Protein AF-A0A4P7LIV6-F1 (afdb_monomer_lite)

Structure (mmCIF, N/CA/C/O backbone):
data_AF-A0A4P7LIV6-F1
#
_entry.id   AF-A0A4P7LIV6-F1
#
loop_
_atom_site.group_PDB
_atom_site.id
_atom_site.type_symbol
_atom_site.label_atom_id
_atom_site.label_alt_id
_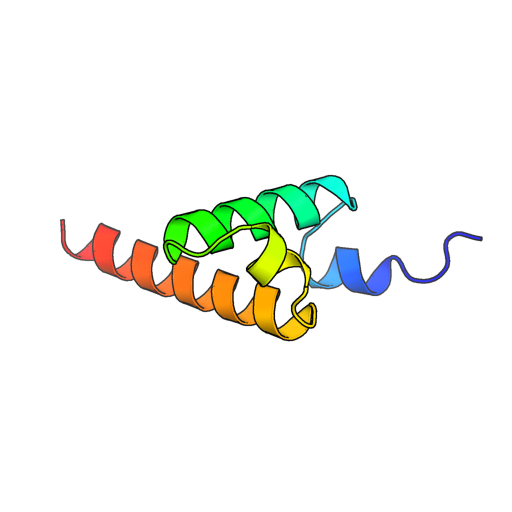atom_site.label_comp_id
_atom_site.label_asym_id
_atom_site.label_entity_id
_atom_site.label_seq_id
_atom_site.pdbx_PDB_ins_code
_atom_site.Cartn_x
_atom_site.Cartn_y
_atom_site.Cartn_z
_atom_site.occupancy
_atom_site.B_iso_or_equiv
_atom_site.auth_seq_id
_atom_site.auth_comp_id
_atom_site.auth_asym_id
_atom_site.auth_atom_id
_atom_site.pdbx_PDB_model_num
ATOM 1 N N . MET A 1 1 ? 0.714 -9.514 -27.299 1.00 39.59 1 MET A N 1
ATOM 2 C CA . MET A 1 1 ? 1.371 -10.545 -26.468 1.00 39.59 1 MET A CA 1
ATOM 3 C C . MET A 1 1 ? 0.958 -10.317 -25.024 1.00 39.59 1 MET A C 1
ATOM 5 O O . MET A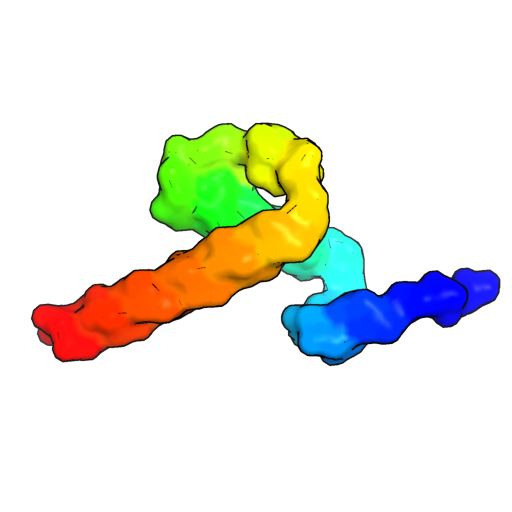 1 1 ? 1.284 -9.275 -24.478 1.00 39.59 1 MET A O 1
ATOM 9 N N . LEU A 1 2 ? 0.197 -11.242 -24.436 1.00 49.47 2 LEU A N 1
ATOM 10 C CA . LEU A 1 2 ? -0.210 -11.236 -23.021 1.00 49.47 2 LEU A CA 1
ATOM 11 C C . LEU A 1 2 ? 0.899 -11.875 -22.164 1.00 49.47 2 LEU A C 1
ATOM 13 O O . LEU A 1 2 ? 0.674 -12.866 -21.475 1.00 49.47 2 LEU A O 1
ATOM 17 N N . GLY A 1 3 ? 2.126 -11.375 -22.309 1.00 45.59 3 GLY A N 1
ATOM 18 C CA . GLY A 1 3 ? 3.282 -11.885 -21.578 1.00 45.59 3 GLY A CA 1
ATOM 19 C C . GLY A 1 3 ? 3.225 -11.430 -20.125 1.00 45.59 3 GLY A C 1
ATOM 20 O O . GLY A 1 3 ? 3.227 -10.236 -19.863 1.00 45.59 3 GLY A O 1
ATOM 21 N N . ASP A 1 4 ? 3.164 -12.397 -19.213 1.00 49.69 4 ASP A N 1
ATOM 22 C CA . ASP A 1 4 ? 3.378 -12.258 -17.767 1.00 49.69 4 ASP A CA 1
ATOM 23 C C . ASP A 1 4 ? 2.317 -11.574 -16.897 1.00 49.69 4 ASP A C 1
ATOM 25 O O . ASP A 1 4 ? 2.608 -10.892 -15.920 1.00 49.69 4 ASP A O 1
ATOM 29 N N . ARG A 1 5 ? 1.048 -11.947 -17.098 1.00 52.03 5 ARG A N 1
ATOM 30 C CA . ARG A 1 5 ? 0.022 -11.791 -16.042 1.00 52.03 5 ARG A CA 1
ATOM 31 C C . ARG A 1 5 ? 0.236 -12.691 -14.811 1.00 52.03 5 ARG A C 1
ATOM 33 O O . ARG A 1 5 ? -0.578 -12.646 -13.898 1.00 52.03 5 ARG A O 1
ATOM 40 N N . ARG A 1 6 ? 1.298 -13.507 -14.768 1.00 52.38 6 ARG A N 1
ATOM 41 C CA . ARG A 1 6 ? 1.599 -14.397 -13.632 1.00 52.38 6 ARG A CA 1
ATOM 42 C C . ARG A 1 6 ? 1.785 -13.620 -12.330 1.00 52.38 6 ARG A C 1
ATOM 44 O O . ARG A 1 6 ? 1.216 -14.015 -11.324 1.00 52.38 6 ARG A O 1
ATOM 51 N N . PHE A 1 7 ? 2.468 -12.475 -12.390 1.00 56.38 7 PHE A N 1
ATOM 52 C CA . PHE A 1 7 ? 2.662 -11.601 -11.233 1.00 56.38 7 PHE A CA 1
ATOM 53 C C . PHE A 1 7 ? 1.325 -11.140 -10.629 1.00 56.38 7 PHE A C 1
ATOM 55 O O . PHE A 1 7 ? 1.088 -11.339 -9.443 1.00 56.38 7 PHE A O 1
ATOM 62 N N . PHE A 1 8 ? 0.433 -10.596 -11.463 1.00 57.88 8 PHE A N 1
ATOM 63 C CA . P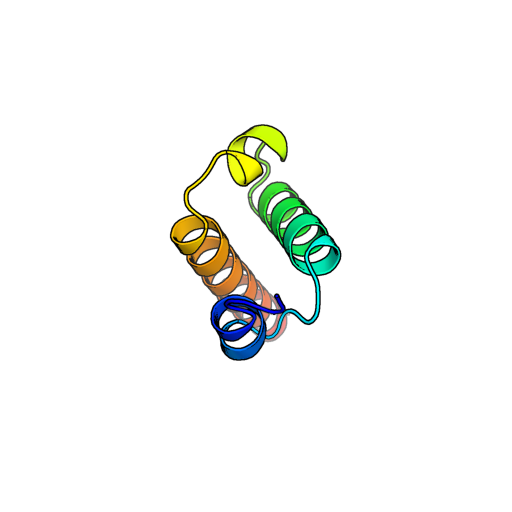HE A 1 8 ? -0.898 -10.124 -11.068 1.00 57.88 8 PHE A CA 1
ATOM 64 C C . PHE A 1 8 ? -1.756 -11.259 -10.482 1.00 57.88 8 PHE A C 1
ATOM 66 O O . PHE A 1 8 ? -2.330 -11.122 -9.407 1.00 57.88 8 PHE A O 1
ATOM 73 N N . LEU A 1 9 ? -1.755 -12.429 -11.129 1.00 57.03 9 LEU A N 1
ATOM 74 C CA . LEU A 1 9 ? -2.539 -13.585 -10.685 1.00 57.03 9 LEU A CA 1
ATOM 75 C C . LEU A 1 9 ? -2.085 -14.150 -9.329 1.00 57.03 9 LEU A C 1
ATOM 77 O O . LEU A 1 9 ? -2.934 -14.549 -8.538 1.00 57.03 9 LEU A O 1
ATOM 81 N N . GLU A 1 10 ? -0.779 -14.188 -9.050 1.00 58.75 10 GLU A N 1
ATOM 82 C CA . GLU A 1 10 ? -0.242 -14.697 -7.775 1.00 58.75 10 GLU A CA 1
ATOM 83 C C . GLU A 1 10 ? -0.400 -13.701 -6.618 1.00 58.75 10 GLU A C 1
ATOM 85 O O . GLU A 1 10 ? -0.544 -14.113 -5.470 1.00 58.75 10 GLU A O 1
ATOM 90 N N . SER A 1 11 ? -0.422 -12.400 -6.918 1.00 60.03 11 SER A N 1
ATOM 91 C CA . SER A 1 11 ? -0.631 -11.331 -5.930 1.00 60.03 11 SER A CA 1
ATOM 92 C C . SER A 1 11 ? -2.108 -10.969 -5.713 1.00 60.03 11 SER A C 1
ATOM 94 O O . SER A 1 11 ? -2.419 -10.169 -4.837 1.00 60.03 11 SER A O 1
ATOM 96 N N . GLY A 1 12 ? -3.030 -11.579 -6.469 1.00 66.19 12 GLY A N 1
ATOM 97 C CA . GLY A 1 12 ? -4.477 -11.357 -6.352 1.00 66.19 12 GLY A CA 1
ATOM 98 C C . GLY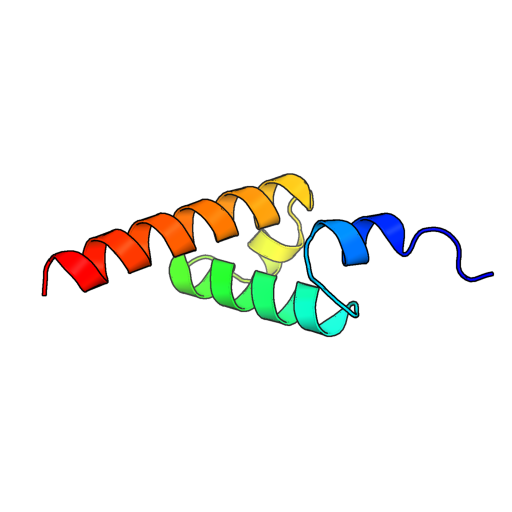 A 1 12 ? -4.998 -10.112 -7.077 1.00 66.19 12 GLY A C 1
ATOM 99 O O . GLY A 1 12 ? -6.201 -9.855 -7.045 1.00 66.19 12 GLY A O 1
ATOM 100 N N . PHE A 1 13 ? -4.130 -9.372 -7.767 1.00 70.06 13 PHE A N 1
ATOM 101 C CA . PHE A 1 13 ? -4.508 -8.224 -8.585 1.00 70.06 13 PHE A CA 1
ATOM 102 C C . PHE A 1 13 ? -4.957 -8.678 -9.982 1.00 70.06 13 PHE A C 1
ATOM 104 O O . PHE A 1 13 ? -4.335 -9.524 -10.618 1.00 70.06 13 PHE A O 1
ATOM 111 N N . THR A 1 14 ? -6.040 -8.116 -10.509 1.00 70.69 14 THR A N 1
ATOM 112 C CA . THR A 1 14 ? -6.562 -8.436 -11.848 1.00 70.69 14 THR A CA 1
ATOM 113 C C . THR A 1 14 ? -6.115 -7.446 -12.923 1.00 70.69 14 THR A C 1
ATOM 115 O O . THR A 1 14 ? -6.158 -7.782 -14.111 1.00 70.69 14 THR A O 1
ATOM 118 N N . ASP A 1 15 ? -5.650 -6.257 -12.530 1.00 78.00 15 ASP A N 1
ATOM 119 C CA . ASP A 1 15 ? -5.107 -5.228 -13.419 1.00 78.00 15 ASP A CA 1
ATOM 120 C C . ASP A 1 15 ? -4.140 -4.264 -12.695 1.00 78.00 15 ASP A C 1
ATOM 122 O O . ASP A 1 15 ? -3.925 -4.345 -11.487 1.00 78.00 15 ASP A O 1
ATOM 126 N N . HIS A 1 16 ? -3.525 -3.364 -13.468 1.00 82.12 16 HIS A N 1
ATOM 127 C CA . HIS A 1 16 ? -2.564 -2.374 -12.975 1.00 82.12 16 HIS A CA 1
ATOM 128 C C . HIS A 1 16 ? -3.182 -1.281 -12.094 1.00 82.12 16 HIS A C 1
ATOM 130 O O . HIS A 1 16 ? -2.466 -0.715 -11.274 1.00 82.12 16 HIS A O 1
ATOM 136 N N . GLN A 1 17 ? -4.475 -0.983 -12.244 1.00 85.56 17 GLN A N 1
ATOM 137 C CA . GLN A 1 17 ? -5.130 0.050 -11.447 1.00 85.56 17 GLN A CA 1
ATOM 138 C C . GLN A 1 17 ? -5.256 -0.414 -9.999 1.00 85.56 17 GLN A C 1
ATOM 140 O O . GLN A 1 17 ? -4.943 0.341 -9.092 1.00 85.56 17 GLN A O 1
ATOM 145 N N . GLN A 1 18 ? -5.587 -1.687 -9.780 1.00 83.31 18 GLN A N 1
ATOM 146 C CA . GLN A 1 18 ? -5.654 -2.242 -8.427 1.00 83.31 18 GLN A CA 1
ATOM 147 C C . GLN A 1 18 ? -4.305 -2.224 -7.700 1.00 83.31 18 GLN A C 1
ATOM 149 O O . GLN A 1 18 ? -4.263 -2.055 -6.486 1.00 83.31 18 GLN A O 1
ATOM 154 N N . LEU A 1 19 ? -3.201 -2.384 -8.434 1.00 83.88 19 LEU A N 1
ATOM 155 C CA . LEU A 1 19 ? -1.864 -2.243 -7.863 1.00 83.88 19 LEU A CA 1
ATOM 156 C C . LEU A 1 19 ? -1.588 -0.791 -7.448 1.00 83.88 19 LEU A C 1
ATOM 158 O O . LEU A 1 19 ? -1.013 -0.563 -6.386 1.00 83.88 19 LEU A O 1
ATOM 162 N N . ILE A 1 20 ? -1.991 0.178 -8.275 1.00 89.94 20 ILE A N 1
ATOM 163 C CA . ILE A 1 20 ? -1.878 1.605 -7.949 1.00 89.94 20 ILE A CA 1
ATOM 164 C C . ILE A 1 20 ? -2.703 1.899 -6.697 1.00 89.94 20 ILE A C 1
ATOM 166 O O . ILE A 1 20 ? -2.144 2.379 -5.717 1.00 89.94 20 ILE A O 1
ATOM 170 N N . ASP A 1 21 ? -3.980 1.524 -6.684 1.00 91.19 21 ASP A N 1
ATOM 171 C CA . ASP A 1 21 ? -4.884 1.761 -5.557 1.00 91.19 21 ASP A CA 1
ATOM 172 C C . ASP A 1 21 ? -4.319 1.153 -4.260 1.00 91.19 21 ASP A C 1
ATOM 174 O O . ASP A 1 21 ? -4.185 1.847 -3.255 1.00 91.19 21 ASP A O 1
ATOM 178 N N . ALA A 1 22 ? -3.851 -0.101 -4.303 1.00 87.56 22 ALA A N 1
ATOM 179 C CA . ALA A 1 22 ? -3.224 -0.747 -3.151 1.00 87.56 22 ALA A CA 1
ATOM 180 C C . ALA A 1 22 ? -1.945 -0.032 -2.682 1.00 87.56 22 ALA A C 1
ATOM 182 O O . ALA A 1 22 ? -1.678 0.033 -1.485 1.00 87.56 22 ALA A O 1
ATOM 183 N N . THR A 1 23 ? -1.154 0.522 -3.603 1.00 92.75 23 THR A N 1
ATOM 184 C CA . THR A 1 23 ? 0.052 1.288 -3.253 1.00 92.75 23 THR A CA 1
ATOM 185 C C . THR A 1 23 ? -0.310 2.591 -2.538 1.00 92.75 23 THR A C 1
ATOM 187 O O . THR A 1 23 ? 0.349 2.959 -1.565 1.00 92.75 23 THR A O 1
ATOM 190 N N . TYR A 1 24 ? -1.378 3.266 -2.969 1.00 95.00 24 TYR A N 1
ATOM 191 C CA . TYR A 1 24 ? -1.887 4.470 -2.310 1.00 95.00 24 TYR A CA 1
ATOM 192 C C . TYR A 1 24 ? -2.466 4.161 -0.925 1.00 95.00 24 TYR A C 1
ATOM 194 O O . TYR A 1 24 ? -2.152 4.873 0.027 1.00 95.00 24 TYR A O 1
ATOM 202 N N . ASP A 1 25 ? -3.217 3.068 -0.783 1.00 93.56 25 ASP A N 1
ATOM 203 C CA . ASP A 1 25 ? -3.741 2.616 0.512 1.00 93.56 25 ASP A CA 1
ATOM 204 C C . ASP A 1 25 ? -2.608 2.295 1.499 1.00 93.56 25 ASP A C 1
ATOM 206 O O . ASP A 1 25 ? -2.663 2.642 2.682 1.00 93.56 25 ASP A O 1
ATOM 210 N N . VAL A 1 26 ? -1.544 1.641 1.017 1.00 94.19 26 VAL A N 1
ATOM 211 C CA . VAL A 1 26 ? -0.335 1.374 1.809 1.00 94.19 26 VAL A CA 1
ATOM 212 C C . VAL A 1 26 ? 0.334 2.683 2.214 1.00 94.19 26 VAL A C 1
ATOM 214 O O . VAL A 1 26 ? 0.691 2.847 3.384 1.00 94.19 26 VAL A O 1
ATOM 217 N N . ALA A 1 27 ? 0.479 3.626 1.284 1.00 96.69 27 ALA A N 1
ATOM 218 C CA . ALA A 1 27 ? 1.078 4.921 1.569 1.00 96.69 27 ALA A CA 1
ATOM 219 C C . ALA A 1 27 ? 0.295 5.686 2.648 1.00 96.69 27 ALA A C 1
ATOM 221 O O . ALA A 1 27 ? 0.883 6.175 3.616 1.00 96.69 27 ALA A O 1
ATOM 222 N N . GLU A 1 28 ? -1.035 5.705 2.541 1.00 96.38 28 GLU A N 1
ATOM 223 C CA . GLU A 1 28 ? -1.923 6.297 3.539 1.00 96.38 28 GLU A CA 1
ATOM 224 C C . GLU A 1 28 ? -1.761 5.615 4.904 1.00 96.38 28 GLU A C 1
ATOM 226 O O . GLU A 1 28 ? -1.532 6.289 5.915 1.00 96.38 28 GLU A O 1
ATOM 231 N N . PHE A 1 29 ? -1.803 4.279 4.942 1.00 96.06 29 PHE A N 1
ATOM 232 C CA . PHE A 1 29 ? -1.681 3.506 6.177 1.00 96.06 29 PHE A CA 1
ATOM 233 C C . PHE A 1 29 ? -0.389 3.819 6.946 1.00 96.06 29 PHE A C 1
ATOM 235 O O . PHE A 1 29 ? -0.404 3.919 8.177 1.00 96.06 29 PHE A O 1
ATOM 242 N N . TRP A 1 30 ? 0.725 3.978 6.228 1.00 95.19 30 TRP A N 1
ATOM 243 C CA . TRP A 1 30 ? 2.034 4.289 6.808 1.00 95.19 30 TRP A CA 1
ATOM 244 C C . TRP A 1 30 ? 2.308 5.789 6.940 1.00 95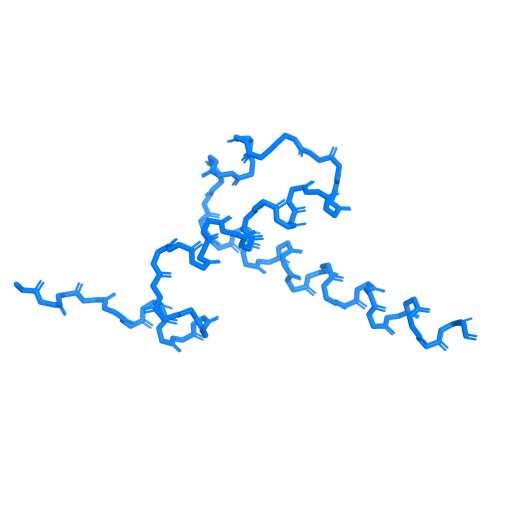.19 30 TRP A C 1
ATOM 246 O O . TRP A 1 30 ? 3.358 6.160 7.467 1.00 95.19 30 TRP A O 1
ATOM 256 N N . SER A 1 31 ? 1.373 6.646 6.514 1.00 96.81 31 SER A N 1
ATOM 257 C CA . SER A 1 31 ? 1.540 8.104 6.487 1.00 96.81 31 SER A CA 1
ATOM 258 C C . SER A 1 31 ? 2.806 8.529 5.731 1.00 96.81 31 SER A C 1
ATOM 260 O O . SER A 1 31 ? 3.574 9.376 6.192 1.00 96.81 31 SER A O 1
ATOM 262 N N . VAL A 1 32 ? 3.027 7.913 4.569 1.00 96.12 32 VAL A N 1
ATOM 263 C CA . VAL A 1 32 ? 4.101 8.247 3.627 1.00 96.12 32 VAL A CA 1
ATOM 264 C C . VAL A 1 32 ? 3.514 8.829 2.343 1.00 96.12 32 VAL A C 1
ATOM 266 O O . VAL A 1 32 ? 2.346 8.620 2.028 1.00 96.12 32 VAL A O 1
ATOM 269 N N . ASP A 1 33 ? 4.326 9.581 1.604 1.00 95.69 33 ASP A N 1
ATOM 270 C CA . ASP A 1 33 ? 3.940 10.100 0.291 1.00 95.69 33 ASP A CA 1
ATOM 271 C C . ASP A 1 33 ? 3.703 8.931 -0.694 1.00 95.69 33 ASP A C 1
ATOM 273 O O . ASP A 1 33 ? 4.589 8.075 -0.825 1.00 95.69 33 ASP A O 1
ATOM 277 N N . PRO A 1 34 ? 2.554 8.872 -1.397 1.00 93.00 34 PRO A N 1
ATOM 278 C CA . PRO A 1 34 ? 2.285 7.846 -2.402 1.00 93.00 34 PRO A CA 1
ATOM 279 C C . PRO A 1 34 ? 3.358 7.733 -3.486 1.00 93.00 34 PRO A C 1
ATOM 281 O O . PRO A 1 34 ? 3.668 6.624 -3.910 1.00 93.00 34 PRO A O 1
ATOM 284 N N . GLU A 1 35 ? 3.986 8.838 -3.894 1.00 94.06 35 GLU A N 1
ATOM 285 C CA . GLU A 1 35 ? 5.061 8.815 -4.896 1.00 94.06 35 GLU A CA 1
ATOM 286 C C . GLU A 1 35 ? 6.310 8.094 -4.369 1.00 94.06 35 GLU A C 1
ATOM 288 O O . GLU A 1 35 ? 7.003 7.391 -5.108 1.00 94.06 35 GLU A O 1
ATOM 293 N N . VAL A 1 36 ? 6.585 8.211 -3.064 1.00 94.88 36 VAL A N 1
ATOM 294 C CA . VAL A 1 36 ? 7.682 7.481 -2.413 1.00 94.88 36 VAL A CA 1
ATOM 295 C C . VAL A 1 36 ? 7.384 5.987 -2.379 1.00 94.88 36 VAL A C 1
ATOM 297 O O . VAL A 1 36 ? 8.294 5.186 -2.591 1.00 94.88 36 VAL A O 1
ATOM 300 N N . GLU A 1 37 ? 6.133 5.608 -2.126 1.00 93.56 37 GLU A N 1
ATOM 301 C CA . GLU A 1 37 ? 5.719 4.206 -2.087 1.00 93.56 37 GLU A CA 1
ATOM 302 C C . GLU A 1 37 ? 5.683 3.582 -3.493 1.00 93.56 37 GLU A C 1
ATOM 304 O O . GLU A 1 37 ? 6.214 2.489 -3.688 1.00 93.56 37 GLU A O 1
ATOM 309 N N . MET A 1 38 ? 5.190 4.313 -4.499 1.00 91.50 38 MET A N 1
ATOM 310 C CA . MET A 1 38 ? 5.208 3.902 -5.911 1.00 91.50 38 MET A CA 1
ATOM 311 C C . MET A 1 38 ? 6.620 3.747 -6.483 1.00 91.50 38 MET A C 1
ATOM 313 O O . MET A 1 38 ? 6.836 2.940 -7.387 1.00 91.50 38 MET A O 1
ATOM 317 N N . ALA A 1 39 ? 7.597 4.495 -5.966 1.00 94.12 39 ALA A N 1
ATOM 318 C CA . ALA A 1 39 ? 8.990 4.369 -6.381 1.00 94.12 39 ALA A CA 1
ATOM 319 C C . ALA A 1 39 ? 9.686 3.114 -5.815 1.00 94.12 39 ALA A C 1
ATOM 321 O O . ALA A 1 39 ? 10.830 2.824 -6.185 1.00 94.12 39 ALA A O 1
ATOM 322 N N . ARG A 1 40 ? 9.045 2.366 -4.904 1.00 90.44 40 ARG A N 1
ATOM 323 C CA . ARG A 1 40 ? 9.648 1.176 -4.295 1.00 90.44 40 ARG A CA 1
ATOM 324 C C . ARG A 1 40 ? 9.608 -0.030 -5.233 1.00 90.44 40 ARG A C 1
ATOM 326 O O . ARG A 1 40 ? 8.690 -0.179 -6.038 1.00 90.44 40 ARG A O 1
ATOM 333 N N . PRO A 1 41 ? 10.561 -0.969 -5.082 1.00 90.44 41 PRO A N 1
ATOM 334 C CA . PRO A 1 41 ? 10.417 -2.291 -5.666 1.00 90.44 41 PRO A CA 1
ATOM 335 C C . PRO A 1 41 ? 9.091 -2.914 -5.235 1.00 90.44 41 PRO A C 1
ATOM 337 O O . PRO A 1 41 ? 8.735 -2.879 -4.059 1.00 90.44 41 PRO A O 1
ATOM 340 N N . ILE A 1 42 ? 8.391 -3.540 -6.175 1.00 84.38 42 ILE A N 1
ATOM 341 C CA . ILE A 1 42 ? 7.036 -4.041 -5.932 1.00 84.38 42 ILE A CA 1
ATOM 342 C C . ILE A 1 42 ? 6.946 -5.063 -4.790 1.00 84.38 42 ILE A C 1
ATOM 344 O O . ILE A 1 42 ? 5.952 -5.106 -4.073 1.00 84.38 42 ILE A O 1
ATOM 348 N N . GLY A 1 43 ? 8.012 -5.839 -4.560 1.00 84.56 43 GLY A N 1
ATOM 349 C CA . GLY A 1 43 ? 8.095 -6.749 -3.415 1.00 84.56 43 GLY A CA 1
ATOM 350 C C . GLY A 1 43 ? 8.021 -6.027 -2.066 1.00 84.56 43 GLY A C 1
ATOM 351 O O . GLY A 1 43 ? 7.425 -6.555 -1.135 1.00 84.56 43 GLY A O 1
ATOM 352 N N . CYS A 1 44 ? 8.553 -4.804 -1.969 1.00 89.88 44 CYS A N 1
ATOM 353 C CA . CYS A 1 44 ? 8.433 -3.985 -0.764 1.00 89.88 44 CYS A CA 1
ATOM 354 C C . CYS A 1 44 ? 6.994 -3.510 -0.552 1.00 89.88 44 CYS A C 1
ATOM 356 O O . CYS A 1 44 ? 6.507 -3.571 0.569 1.00 89.88 44 CYS A O 1
ATOM 358 N N . VAL A 1 45 ? 6.303 -3.085 -1.618 1.00 88.81 45 VAL A N 1
ATOM 359 C CA . VAL A 1 45 ? 4.896 -2.649 -1.537 1.00 88.81 45 VAL A CA 1
ATOM 360 C C . VAL A 1 45 ? 4.008 -3.797 -1.050 1.00 88.81 45 VAL A C 1
ATOM 362 O O . VAL A 1 45 ? 3.196 -3.610 -0.146 1.00 88.81 45 VAL A O 1
ATOM 365 N N . VAL A 1 46 ? 4.210 -5.008 -1.584 1.00 87.06 46 VAL A N 1
ATOM 366 C CA . VAL A 1 46 ? 3.491 -6.216 -1.143 1.00 87.06 46 VAL A CA 1
ATOM 367 C C . VAL A 1 46 ? 3.784 -6.532 0.326 1.00 87.06 46 VAL A C 1
ATOM 369 O O . VAL A 1 46 ? 2.860 -6.771 1.100 1.00 87.06 46 VAL A O 1
ATOM 372 N N . GLU A 1 47 ? 5.048 -6.477 0.750 1.00 89.44 47 GLU A N 1
ATOM 373 C CA . GLU A 1 47 ? 5.402 -6.702 2.154 1.00 89.44 47 GLU A CA 1
ATOM 374 C C . GLU A 1 47 ? 4.755 -5.658 3.080 1.00 89.44 47 GLU A C 1
ATOM 376 O O . GLU A 1 47 ? 4.191 -6.006 4.120 1.00 89.44 47 GLU A O 1
ATOM 381 N N . HIS A 1 48 ? 4.783 -4.378 2.703 1.00 93.06 48 HIS A N 1
ATOM 382 C CA . HIS A 1 48 ? 4.145 -3.306 3.463 1.00 93.06 48 HIS A CA 1
ATOM 383 C C . HIS A 1 48 ? 2.623 -3.479 3.548 1.00 93.06 48 HIS A C 1
ATOM 385 O O . HIS A 1 48 ? 2.049 -3.236 4.616 1.00 93.06 48 HIS A O 1
ATOM 391 N N . PHE A 1 49 ? 1.984 -3.938 2.468 1.00 91.06 49 PHE A N 1
ATOM 392 C CA . PHE A 1 49 ? 0.567 -4.296 2.438 1.00 91.06 49 PHE A CA 1
ATOM 393 C C . PHE A 1 49 ? 0.252 -5.425 3.428 1.00 91.06 49 PHE A C 1
ATOM 395 O O . PHE A 1 49 ? -0.620 -5.272 4.286 1.00 91.06 49 PHE A O 1
ATOM 402 N N . ASP A 1 50 ? 1.014 -6.520 3.400 1.00 89.50 50 ASP A N 1
ATOM 403 C CA . ASP A 1 50 ? 0.831 -7.646 4.324 1.00 89.50 50 ASP A CA 1
ATOM 404 C C . ASP A 1 50 ? 0.991 -7.219 5.792 1.00 89.50 50 ASP A C 1
ATOM 406 O O . ASP A 1 50 ? 0.222 -7.629 6.674 1.00 89.50 50 ASP A O 1
ATOM 410 N N . GLN A 1 51 ? 1.965 -6.349 6.077 1.00 93.06 51 GLN A N 1
ATOM 411 C CA . GLN A 1 51 ? 2.141 -5.787 7.415 1.00 93.06 51 GLN A CA 1
ATOM 412 C C . GLN A 1 51 ? 0.957 -4.907 7.835 1.00 93.06 51 GLN A C 1
ATOM 414 O O . GLN A 1 51 ? 0.507 -5.020 8.983 1.00 93.06 51 GLN A O 1
ATOM 419 N N . ALA A 1 52 ? 0.429 -4.076 6.932 1.00 92.69 52 ALA A N 1
ATOM 420 C CA . ALA A 1 52 ? -0.743 -3.243 7.187 1.00 92.69 52 ALA A CA 1
ATOM 421 C C . ALA A 1 52 ? -1.980 -4.100 7.507 1.00 92.69 52 ALA A C 1
ATOM 423 O O . ALA A 1 52 ? -2.635 -3.893 8.535 1.00 92.69 52 ALA A O 1
ATOM 424 N N . VAL A 1 53 ? -2.236 -5.145 6.709 1.00 89.88 53 VAL A N 1
ATOM 425 C CA . VAL A 1 53 ? -3.315 -6.119 6.944 1.00 89.88 53 VAL A CA 1
ATOM 426 C C . VAL A 1 53 ? -3.158 -6.787 8.311 1.00 89.88 53 VAL A C 1
ATOM 428 O O . VAL A 1 53 ? -4.107 -6.818 9.102 1.00 89.88 53 VAL A O 1
ATOM 431 N N . ARG A 1 54 ? -1.953 -7.267 8.648 1.00 92.81 54 ARG A N 1
ATOM 432 C CA . ARG A 1 54 ? -1.663 -7.883 9.954 1.00 92.81 54 ARG A CA 1
ATOM 433 C C . ARG A 1 54 ? -1.962 -6.933 11.117 1.00 92.81 54 ARG A C 1
ATOM 435 O O . ARG A 1 54 ? -2.506 -7.365 12.136 1.00 92.81 54 ARG A O 1
ATOM 442 N N . ILE A 1 55 ? -1.597 -5.655 11.002 1.00 93.62 55 ILE A N 1
ATOM 443 C CA . ILE A 1 55 ? -1.848 -4.647 12.043 1.00 93.62 55 ILE A CA 1
ATOM 444 C C . ILE A 1 55 ? -3.346 -4.363 12.174 1.00 93.62 55 ILE A C 1
ATOM 446 O O . ILE A 1 55 ? -3.855 -4.357 13.295 1.00 93.62 55 ILE A O 1
ATOM 450 N N . ASN A 1 56 ? -4.063 -4.190 11.064 1.00 92.31 56 ASN A N 1
ATOM 451 C CA . ASN A 1 56 ? -5.508 -3.961 11.081 1.00 92.31 56 ASN A CA 1
ATOM 452 C C . ASN A 1 56 ? -6.265 -5.125 11.722 1.00 92.31 56 ASN A C 1
ATOM 454 O O . ASN A 1 56 ? -7.120 -4.903 12.577 1.00 92.31 56 ASN A O 1
ATOM 458 N N . GLN A 1 57 ? -5.888 -6.368 11.417 1.00 92.38 57 GLN A N 1
ATOM 459 C CA . GLN A 1 57 ? -6.458 -7.543 12.079 1.00 92.38 57 GLN A CA 1
ATOM 460 C C . GLN A 1 57 ? -6.188 -7.559 13.589 1.00 92.38 57 GLN A C 1
ATOM 462 O O . GLN A 1 57 ? -7.052 -7.967 14.363 1.00 92.38 57 GLN A O 1
ATOM 467 N N . ARG A 1 58 ? -5.000 -7.124 14.035 1.00 92.94 58 ARG A N 1
ATOM 468 C CA . ARG A 1 58 ? -4.699 -6.992 15.472 1.00 92.94 58 ARG A CA 1
ATOM 469 C C . ARG A 1 58 ? -5.544 -5.903 16.129 1.00 92.94 58 ARG A C 1
ATOM 471 O O . ARG A 1 58 ? -6.065 -6.144 17.210 1.00 92.94 58 ARG A O 1
ATOM 478 N N . ARG A 1 59 ? -5.703 -4.744 15.478 1.00 92.00 59 ARG A N 1
ATOM 479 C CA . 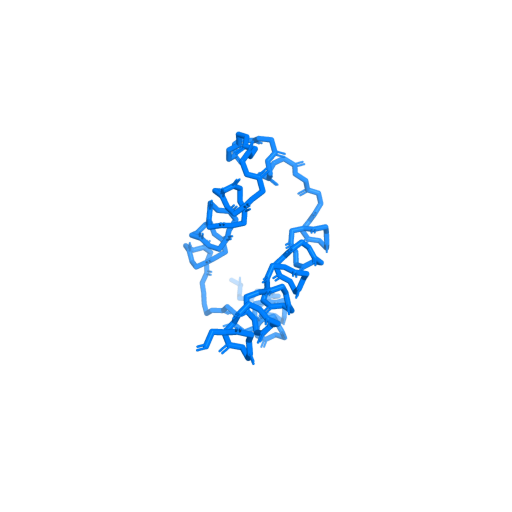ARG A 1 59 ? -6.540 -3.631 15.961 1.00 92.00 59 ARG A CA 1
ATOM 480 C C . ARG A 1 59 ? -8.007 -4.044 16.078 1.00 92.00 59 ARG A C 1
ATOM 482 O O . ARG A 1 59 ? -8.610 -3.813 17.115 1.00 92.00 59 ARG A O 1
ATOM 489 N N . ALA A 1 60 ? -8.541 -4.728 15.068 1.00 89.56 60 ALA A N 1
ATOM 490 C CA . ALA A 1 60 ? -9.923 -5.208 15.053 1.00 89.56 60 ALA A CA 1
ATOM 491 C C . ALA A 1 60 ? -10.221 -6.261 16.133 1.00 89.56 60 ALA A C 1
ATOM 493 O O . ALA A 1 60 ? -11.353 -6.374 16.574 1.00 89.56 60 ALA A O 1
ATOM 494 N N . LYS A 1 61 ? -9.218 -7.038 16.562 1.00 84.81 61 LYS A N 1
ATOM 495 C CA . LYS A 1 61 ? -9.354 -8.000 17.672 1.00 84.81 61 LYS A CA 1
ATOM 496 C C . LYS A 1 61 ? -9.237 -7.358 19.058 1.00 84.81 61 LYS A C 1
ATOM 498 O O . LYS A 1 61 ? -9.498 -8.036 20.047 1.00 84.81 61 LYS A O 1
ATOM 503 N N . ALA A 1 62 ? -8.751 -6.121 19.134 1.00 74.38 62 ALA A N 1
ATOM 504 C CA . ALA A 1 62 ? -8.489 -5.412 20.384 1.00 74.38 62 ALA A CA 1
ATOM 505 C C . ALA A 1 62 ? -9.587 -4.399 20.757 1.00 74.38 62 ALA A C 1
ATOM 507 O O . ALA A 1 62 ? -9.565 -3.896 21.879 1.00 74.38 62 ALA A O 1
ATOM 508 N N . GLY A 1 63 ? -10.496 -4.088 19.827 1.00 64.19 63 GLY A N 1
ATOM 509 C CA . GLY A 1 63 ? -11.720 -3.315 20.066 1.00 64.19 63 GLY A CA 1
ATOM 510 C C . GLY A 1 63 ? -12.926 -4.229 20.196 1.00 64.19 63 GLY A C 1
ATOM 511 O O . GLY A 1 63 ? -13.857 -3.832 20.927 1.00 64.19 63 GLY A O 1
#

Organism: NCBI:txid96344

Foldseek 3Di:
DPPDPVVCVVLVHPDPVVLLVLLVVLCVLVVHDSVVSVPDDSVVSSVSSVVSVVVVVVVVVVD

Sequence (63 aa):
MLGDRRFFLESGFTDHQQLIDATYDVAEFWSVDPEVEMARPIGCVVEHFDQAVRINQRRAKAG

pLDDT: mean 82.54, std 15.64, range [39.59, 96.81]

Secondary structure (DSSP, 8-state):
--TTTHHHHHHT-SSHHHHHHHHHHHHHHHT--HHHHHTS-HHHHHHHHHHHHHHHHHHHTT-

Radius of gyration: 13.15 Å; chains: 1; bounding box: 22×25×47 Å